Protein AF-A0A7S4BJI9-F1 (afdb_monomer_lite)

Structure (mmCIF, N/CA/C/O backbone):
data_AF-A0A7S4BJI9-F1
#
_entry.id   AF-A0A7S4BJI9-F1
#
loop_
_atom_site.group_PDB
_atom_site.id
_atom_site.type_symbol
_atom_site.label_atom_id
_atom_site.label_alt_id
_atom_site.label_comp_id
_atom_site.label_asym_id
_atom_site.label_entity_id
_atom_site.label_seq_id
_atom_site.pdbx_PDB_ins_code
_atom_site.Cartn_x
_atom_site.Cartn_y
_atom_site.Cartn_z
_atom_site.occupancy
_atom_site.B_iso_or_equiv
_atom_site.auth_seq_id
_atom_site.auth_comp_id
_atom_site.auth_asym_id
_atom_site.auth_atom_id
_atom_site.pdbx_PDB_model_num
ATOM 1 N N . MET A 1 1 ? 49.986 22.553 44.409 1.00 40.22 1 MET A N 1
ATOM 2 C CA . MET A 1 1 ? 49.355 23.719 43.747 1.00 40.22 1 MET A CA 1
ATOM 3 C C . MET A 1 1 ? 47.852 23.443 43.741 1.00 40.22 1 MET A C 1
ATOM 5 O O . MET A 1 1 ? 47.482 22.420 43.193 1.00 40.22 1 MET A O 1
ATOM 9 N N . ARG A 1 2 ? 47.029 24.057 44.616 1.00 38.44 2 ARG A N 1
ATOM 10 C CA . ARG A 1 2 ? 46.396 25.401 44.469 1.00 38.44 2 ARG A CA 1
ATOM 11 C C . ARG A 1 2 ? 45.680 25.497 43.106 1.00 38.44 2 ARG A C 1
ATOM 13 O O . ARG A 1 2 ? 46.364 25.302 42.116 1.00 38.44 2 ARG A O 1
ATOM 20 N N . THR A 1 3 ? 44.387 25.785 42.923 1.00 45.81 3 THR A N 1
ATOM 21 C CA . THR A 1 3 ? 43.315 26.469 43.698 1.00 45.81 3 THR A CA 1
ATOM 22 C C . THR A 1 3 ? 42.066 26.424 42.771 1.00 45.81 3 THR A C 1
ATOM 24 O O . THR A 1 3 ? 42.249 26.597 41.575 1.00 45.81 3 THR A O 1
ATOM 27 N N . PHE A 1 4 ? 40.881 25.961 43.194 1.00 45.75 4 PHE A N 1
ATOM 28 C CA . PHE A 1 4 ? 39.715 26.701 43.747 1.00 45.75 4 PHE A CA 1
ATOM 29 C C . PHE A 1 4 ? 38.708 27.327 42.749 1.00 45.75 4 PHE A C 1
ATOM 31 O O . PHE A 1 4 ? 39.109 27.815 41.702 1.00 45.75 4 PHE A O 1
ATOM 38 N N . LEU A 1 5 ? 37.445 27.392 43.228 1.00 47.75 5 LEU A N 1
ATOM 39 C CA . LEU A 1 5 ? 36.203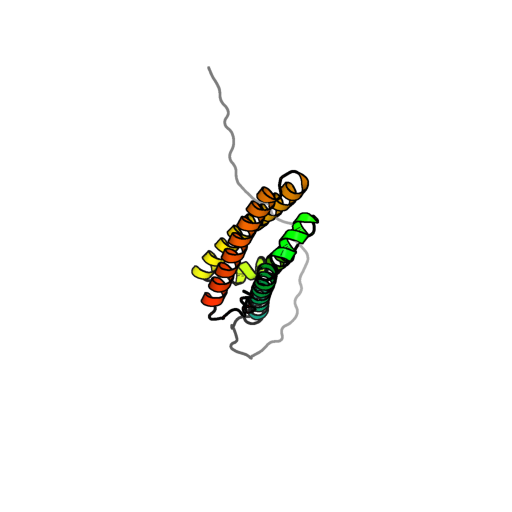 28.058 42.748 1.00 47.75 5 LEU A CA 1
ATOM 40 C C . LEU A 1 5 ? 35.312 27.197 41.830 1.00 47.75 5 LEU A C 1
ATOM 42 O O . LEU A 1 5 ? 35.615 27.040 40.659 1.00 47.75 5 LEU A O 1
ATOM 46 N N . LEU A 1 6 ? 34.230 26.528 42.262 1.00 45.97 6 LEU A N 1
ATOM 47 C CA . LEU A 1 6 ? 33.217 26.763 43.315 1.00 45.97 6 LEU A CA 1
ATOM 48 C C . LEU A 1 6 ? 32.373 28.040 43.128 1.00 45.97 6 LEU A C 1
ATOM 50 O O . LEU A 1 6 ? 32.875 29.144 43.307 1.00 45.97 6 LEU A O 1
ATOM 54 N N . GLY A 1 7 ? 31.070 27.840 42.890 1.00 40.00 7 GLY A N 1
ATOM 55 C CA . GLY A 1 7 ? 29.987 28.807 43.120 1.00 40.00 7 GLY A CA 1
ATOM 56 C C . GLY A 1 7 ? 29.021 28.925 41.930 1.00 40.00 7 GLY A C 1
ATOM 57 O O . GLY A 1 7 ? 29.470 29.048 40.805 1.00 40.00 7 GLY A O 1
ATOM 58 N N . PHE A 1 8 ? 27.696 28.915 42.073 1.00 44.22 8 PHE A N 1
ATOM 59 C CA . PHE A 1 8 ? 26.865 28.939 43.273 1.00 44.22 8 PHE A CA 1
ATOM 60 C C . PHE A 1 8 ? 25.427 28.524 42.892 1.00 44.22 8 PHE A C 1
ATOM 62 O O . PHE A 1 8 ? 24.928 28.869 41.823 1.00 44.22 8 PHE A O 1
ATOM 69 N N . LEU A 1 9 ? 24.799 27.769 43.791 1.00 38.16 9 LEU A N 1
ATOM 70 C CA . LEU A 1 9 ? 23.361 27.516 43.907 1.00 38.16 9 LEU A CA 1
ATOM 71 C C . LEU A 1 9 ? 22.545 28.818 44.058 1.00 38.16 9 LEU A C 1
ATOM 73 O O . LEU A 1 9 ? 23.099 29.801 44.535 1.00 38.16 9 LEU A O 1
ATOM 77 N N . ALA A 1 10 ? 21.227 28.722 43.812 1.00 43.44 10 ALA A N 1
ATOM 78 C CA . ALA A 1 10 ? 20.085 29.462 44.413 1.00 43.44 10 ALA A CA 1
ATOM 79 C C . ALA A 1 10 ? 19.125 29.902 43.287 1.00 43.44 10 ALA A C 1
ATOM 81 O O . ALA A 1 10 ? 19.520 30.652 42.406 1.00 43.44 10 ALA A O 1
ATOM 82 N N . LEU A 1 11 ? 17.915 29.357 43.110 1.00 39.78 11 LEU A N 1
ATOM 83 C CA . LEU A 1 11 ? 16.787 29.161 44.037 1.00 39.78 11 LEU A CA 1
ATOM 84 C C . LEU A 1 11 ? 16.348 30.459 44.732 1.00 39.78 11 LEU A C 1
ATOM 86 O O . LEU A 1 11 ? 17.158 31.089 45.399 1.00 39.78 11 LEU A O 1
ATOM 90 N N . LEU A 1 12 ? 15.029 30.698 44.684 1.00 38.53 12 LEU A N 1
ATOM 91 C CA . LEU A 1 12 ? 14.241 31.709 45.410 1.00 38.53 12 LEU A CA 1
ATOM 92 C C . LEU A 1 12 ? 14.251 33.091 44.751 1.00 38.53 12 LEU A C 1
ATOM 94 O O . LEU A 1 12 ? 15.243 33.503 44.176 1.00 38.53 12 LEU A O 1
ATOM 98 N N . ALA A 1 13 ? 13.233 33.926 44.859 1.00 34.66 13 ALA A N 1
ATOM 99 C CA . ALA A 1 13 ? 11.817 33.863 45.207 1.00 34.66 13 ALA A CA 1
ATOM 100 C C . ALA A 1 13 ? 11.387 35.343 45.167 1.00 34.66 13 ALA A C 1
ATOM 102 O O . ALA A 1 13 ? 12.215 36.203 45.446 1.00 34.66 13 ALA A O 1
ATOM 103 N N . SER A 1 14 ? 10.101 35.594 44.928 1.00 38.00 14 SER A N 1
ATOM 104 C CA . SER A 1 14 ? 9.388 36.799 45.383 1.00 38.00 14 SER A CA 1
ATOM 105 C C . SER A 1 14 ? 9.771 38.159 44.781 1.00 38.00 14 SER A C 1
ATOM 107 O O . SER A 1 14 ? 10.864 38.662 44.970 1.00 38.00 14 SER A O 1
ATOM 109 N N . ASP A 1 15 ? 8.800 38.780 44.109 1.00 41.44 15 ASP A N 1
ATOM 110 C CA . ASP A 1 15 ? 8.188 40.064 44.508 1.00 41.44 15 ASP A CA 1
ATOM 111 C C . ASP A 1 15 ? 7.126 40.412 43.451 1.00 41.44 15 ASP A C 1
ATOM 113 O O . ASP A 1 15 ? 7.416 40.515 42.266 1.00 41.44 15 ASP A O 1
ATOM 117 N N . THR A 1 16 ? 5.832 40.225 43.707 1.00 41.47 16 THR A N 1
ATOM 118 C CA . THR A 1 16 ? 4.898 41.033 44.510 1.00 41.47 16 THR A CA 1
ATOM 119 C C . THR A 1 16 ? 4.639 42.465 43.995 1.00 41.47 16 THR A C 1
ATOM 121 O O . THR A 1 16 ? 5.521 43.302 43.880 1.00 41.47 16 THR A O 1
ATOM 124 N N . VAL A 1 17 ? 3.338 42.708 43.779 1.00 39.75 17 VAL A N 1
ATOM 125 C CA . VAL A 1 17 ? 2.588 43.980 43.792 1.00 39.75 17 VAL A CA 1
ATOM 126 C C . VAL A 1 17 ? 2.664 44.915 42.572 1.00 39.75 17 VAL A C 1
ATOM 128 O O . VAL A 1 17 ? 3.471 45.832 42.496 1.00 39.75 17 VAL A O 1
ATOM 131 N N . ALA A 1 18 ? 1.620 44.836 41.741 1.00 39.88 18 ALA A N 1
ATOM 132 C CA . ALA A 1 18 ? 0.907 46.031 41.290 1.00 39.88 18 ALA A CA 1
ATOM 133 C C . ALA A 1 18 ? -0.597 45.810 41.515 1.00 39.88 18 ALA A C 1
ATOM 135 O O . ALA A 1 18 ? -1.238 44.990 40.860 1.00 39.88 18 ALA A O 1
ATOM 136 N N . ALA A 1 19 ? -1.124 46.496 42.525 1.00 38.00 19 ALA A N 1
ATOM 137 C CA . ALA A 1 19 ? -2.530 46.513 42.889 1.00 38.00 19 ALA A CA 1
ATOM 138 C C . ALA A 1 19 ? -3.288 47.635 42.155 1.00 38.00 19 ALA A C 1
ATOM 140 O O . ALA A 1 19 ? -2.689 48.598 41.682 1.00 38.00 19 ALA A O 1
ATOM 141 N N . LEU A 1 20 ? -4.620 47.525 42.235 1.00 34.59 20 LEU A N 1
ATOM 142 C CA . LEU A 1 20 ? -5.657 48.560 42.106 1.00 34.59 20 LEU A CA 1
ATOM 143 C C . LEU A 1 20 ? -6.239 48.853 40.707 1.00 34.59 20 LEU A C 1
ATOM 145 O O . LEU A 1 20 ? -5.738 49.703 39.981 1.00 34.59 20 LEU A O 1
ATOM 149 N N . HIS A 1 21 ? -7.444 48.323 40.445 1.00 36.03 21 HIS A N 1
ATOM 150 C CA . HIS A 1 21 ? -8.658 49.157 40.531 1.00 36.03 21 HIS A CA 1
ATOM 151 C C . HIS A 1 21 ? -9.965 48.337 40.614 1.00 36.03 21 HIS A C 1
ATOM 153 O O . HIS A 1 21 ? -10.329 47.606 39.702 1.00 36.03 21 HIS A O 1
ATOM 159 N N . ALA A 1 22 ? -10.629 48.505 41.763 1.00 34.72 22 ALA A N 1
ATOM 160 C CA . ALA A 1 22 ? -12.071 48.566 42.029 1.00 34.72 22 ALA A CA 1
ATOM 161 C C . ALA A 1 22 ? -13.060 47.591 41.345 1.00 34.72 22 ALA A C 1
ATOM 163 O O . ALA A 1 22 ? -13.406 47.723 40.175 1.00 34.72 22 ALA A O 1
ATOM 164 N N . ALA A 1 23 ? -13.684 46.745 42.174 1.00 41.34 23 ALA A N 1
ATOM 165 C CA . ALA A 1 23 ? -15.086 46.349 42.005 1.00 41.34 23 ALA A CA 1
ATOM 166 C C . ALA A 1 23 ? -16.019 47.520 42.394 1.00 41.34 23 ALA A C 1
ATOM 168 O O . ALA A 1 23 ? -15.622 48.378 43.189 1.00 41.34 23 ALA A O 1
ATOM 169 N N . PRO A 1 24 ? -17.281 47.525 41.926 1.00 47.59 24 PRO A N 1
ATOM 170 C CA . PRO A 1 24 ? -18.323 47.194 42.896 1.00 47.59 24 PRO A CA 1
ATOM 171 C C . PRO A 1 24 ? -19.479 46.320 42.374 1.00 47.59 24 PRO A C 1
ATOM 173 O O . PRO A 1 24 ? -19.872 46.322 41.213 1.00 47.59 24 PRO A O 1
ATOM 176 N N . CYS A 1 25 ? -20.022 45.595 43.346 1.00 38.38 25 CYS A N 1
ATOM 177 C CA . CYS A 1 25 ? -21.205 44.745 43.411 1.00 38.38 25 CYS A CA 1
ATOM 178 C C . CYS A 1 25 ? -22.481 45.184 42.662 1.00 38.38 25 CYS A C 1
ATOM 180 O O . CYS A 1 25 ? -22.940 46.313 42.817 1.00 38.38 25 CYS A O 1
ATOM 182 N N . SER A 1 26 ? -23.167 44.204 42.052 1.00 42.12 26 SER A N 1
ATOM 183 C CA . SER A 1 26 ? -24.638 43.978 42.035 1.00 42.12 26 SER A CA 1
ATOM 184 C C . SER A 1 26 ? -24.955 42.845 41.039 1.00 42.12 26 SER A C 1
ATOM 186 O O . SER A 1 26 ? -24.295 42.767 40.018 1.00 42.12 26 SER A O 1
ATOM 188 N N . ARG A 1 27 ? -25.928 41.933 41.164 1.00 40.88 27 ARG A N 1
ATOM 189 C CA . ARG A 1 27 ? -26.921 41.527 42.174 1.00 40.88 27 ARG A CA 1
ATOM 190 C C . ARG A 1 27 ? -27.500 40.179 41.668 1.00 40.88 27 ARG A C 1
ATOM 192 O O . ARG A 1 27 ? -27.614 39.977 40.466 1.00 40.88 27 ARG A O 1
ATOM 199 N N . ARG A 1 28 ? -27.831 39.265 42.586 1.00 48.53 28 ARG A N 1
ATOM 200 C CA . ARG A 1 28 ? -28.367 37.896 42.374 1.00 48.53 28 ARG A CA 1
ATOM 201 C C . ARG A 1 28 ? -29.743 37.835 41.684 1.00 48.53 28 ARG A C 1
ATOM 203 O O . ARG A 1 28 ? -30.597 38.610 42.096 1.00 48.53 28 ARG A O 1
ATOM 210 N N . VAL A 1 29 ? -29.973 36.797 40.860 1.00 44.50 29 VAL A N 1
ATOM 211 C CA . VAL A 1 29 ? -31.169 35.898 40.767 1.00 44.50 29 VAL A CA 1
ATOM 212 C C . VAL A 1 29 ? -30.662 34.614 40.055 1.00 44.50 29 VAL A C 1
ATOM 214 O O . VAL A 1 29 ? -30.145 34.733 38.955 1.00 44.50 29 VAL A O 1
ATOM 217 N N . ALA A 1 30 ? -30.450 33.436 40.657 1.00 42.03 30 ALA A N 1
ATOM 218 C CA . ALA A 1 30 ? -31.299 32.477 41.383 1.00 42.03 30 ALA A CA 1
ATOM 219 C C . ALA A 1 30 ? -32.060 31.474 40.478 1.00 42.03 30 ALA A C 1
ATOM 221 O O . ALA A 1 30 ? -32.953 31.893 39.758 1.00 42.03 30 ALA A O 1
ATOM 222 N N . LEU A 1 31 ? -31.732 30.175 40.672 1.00 40.69 31 LEU A N 1
ATOM 223 C CA . LEU A 1 31 ? -32.571 28.954 40.550 1.00 40.69 31 LEU A CA 1
ATOM 224 C C . LEU A 1 31 ? -33.140 28.624 39.144 1.00 40.69 31 LEU A C 1
ATOM 226 O O . LEU A 1 31 ? -33.571 29.500 38.423 1.00 40.69 31 LEU A O 1
ATOM 230 N N . SER A 1 32 ? -33.233 27.385 38.659 1.00 38.03 32 SER A N 1
ATOM 231 C CA . SER A 1 32 ? -33.031 26.048 39.217 1.00 38.03 32 SER A CA 1
ATOM 232 C C . SER A 1 32 ? -33.235 25.007 38.098 1.00 38.03 32 SER A C 1
ATOM 234 O O . SER A 1 32 ? -33.959 25.262 37.142 1.00 38.03 32 SER A O 1
ATOM 236 N N . THR A 1 33 ? -32.724 23.793 38.339 1.00 40.50 33 THR A N 1
ATOM 237 C CA . THR A 1 33 ? -33.329 22.481 37.990 1.00 40.50 33 THR A CA 1
ATOM 238 C C . THR A 1 33 ? -33.511 22.040 36.529 1.00 40.50 33 THR A C 1
ATOM 240 O O . THR A 1 33 ? -34.264 22.628 35.765 1.00 40.50 33 THR A O 1
ATOM 243 N N . GLY A 1 34 ? -32.965 20.846 36.255 1.00 38.78 34 GLY A N 1
ATOM 244 C CA . GLY A 1 34 ? -33.251 19.983 35.100 1.00 38.78 34 GLY A CA 1
ATOM 245 C C . GLY A 1 34 ? -32.068 19.984 34.130 1.00 38.78 34 GLY A C 1
ATOM 246 O O . GLY A 1 34 ? -31.726 21.025 33.604 1.00 38.78 34 GLY A O 1
ATOM 247 N N . PHE A 1 35 ? -31.339 18.907 33.864 1.00 45.22 35 PHE A N 1
ATOM 248 C CA . PHE A 1 35 ? -31.766 17.528 33.709 1.00 45.22 35 PHE A CA 1
ATOM 249 C C . PHE A 1 35 ? -30.554 16.611 33.936 1.00 45.22 35 PHE A C 1
ATOM 251 O O . PHE A 1 35 ? -29.429 16.892 33.526 1.00 45.22 35 PHE A O 1
ATOM 258 N N . THR A 1 36 ? -30.809 15.526 34.645 1.00 42.81 36 THR A N 1
ATOM 259 C CA . THR A 1 36 ? -29.938 14.372 34.839 1.00 42.81 36 THR A CA 1
ATOM 260 C C . THR A 1 36 ? -29.460 13.759 33.524 1.00 42.81 36 THR A C 1
ATOM 262 O O . THR A 1 36 ? -30.228 13.638 32.581 1.00 42.81 36 THR A O 1
ATOM 265 N N . ALA A 1 37 ? -28.234 13.236 33.562 1.00 47.19 37 ALA A N 1
ATOM 266 C CA . ALA A 1 37 ? -27.792 12.073 32.796 1.00 47.19 37 ALA A CA 1
ATOM 267 C C . ALA A 1 37 ? -27.808 12.181 31.259 1.00 47.19 37 ALA A C 1
ATOM 269 O O . ALA A 1 37 ? -28.732 11.730 30.594 1.00 47.19 37 ALA A O 1
ATOM 270 N N . ALA A 1 38 ? -26.674 12.610 30.706 1.00 44.47 38 ALA A N 1
ATOM 271 C CA . ALA A 1 38 ? -26.081 11.938 29.550 1.00 44.47 38 ALA A CA 1
ATOM 272 C C . ALA A 1 38 ? -24.571 12.221 29.503 1.00 44.47 38 ALA A C 1
ATOM 274 O O . ALA A 1 38 ? -24.059 12.862 28.592 1.00 44.47 38 ALA A O 1
ATOM 275 N N . MET A 1 39 ? -23.833 11.727 30.503 1.00 53.16 39 MET A N 1
ATOM 276 C CA . MET A 1 39 ? -22.453 11.315 30.245 1.00 53.16 39 MET A CA 1
ATOM 277 C C . MET A 1 39 ? -22.517 10.027 29.420 1.00 53.16 39 MET A C 1
ATOM 279 O O . MET A 1 39 ? -22.508 8.936 29.976 1.00 53.16 39 MET A O 1
ATOM 283 N N . LEU A 1 40 ? -22.639 10.163 28.101 1.00 48.81 40 LEU A N 1
ATOM 284 C CA . LEU A 1 40 ? -22.359 9.119 27.116 1.00 48.81 40 LEU A CA 1
ATOM 285 C C . LEU A 1 40 ? -21.761 9.784 25.864 1.00 48.81 40 LEU A C 1
ATOM 287 O O . LEU A 1 40 ? -22.000 10.965 25.610 1.00 48.81 40 LEU A O 1
ATOM 291 N N . PRO A 1 41 ? -20.886 9.076 25.141 1.00 42.22 41 PRO A N 1
ATOM 292 C CA . PRO A 1 41 ? -19.680 9.661 24.587 1.00 42.22 41 PRO A CA 1
ATOM 293 C C . PRO A 1 41 ? -19.926 10.197 23.178 1.00 42.22 41 PRO A C 1
ATOM 295 O O . PRO A 1 41 ? -20.569 9.538 22.363 1.00 42.22 41 PRO A O 1
ATOM 298 N N . ALA A 1 42 ? -19.292 11.317 22.835 1.00 44.25 42 ALA A N 1
ATOM 299 C CA . ALA A 1 42 ? -19.139 11.797 21.460 1.00 44.25 42 ALA A CA 1
ATOM 300 C C . ALA A 1 42 ? -18.189 10.902 20.619 1.00 44.25 42 ALA A C 1
ATOM 302 O O . ALA A 1 42 ? -17.341 11.397 19.889 1.00 44.25 42 ALA A O 1
ATOM 303 N N . PHE A 1 43 ? -18.298 9.574 20.743 1.00 45.22 43 PHE A N 1
ATOM 304 C CA . PHE A 1 43 ? -17.460 8.584 20.051 1.00 45.22 43 PHE A CA 1
ATOM 305 C C . PHE A 1 43 ? -18.192 7.850 18.919 1.00 45.22 43 PHE A C 1
ATOM 307 O O . PHE A 1 43 ? -17.596 7.005 18.258 1.00 45.22 43 PHE A O 1
ATOM 314 N N . ALA A 1 44 ? -19.472 8.142 18.682 1.00 41.09 44 ALA A N 1
ATOM 315 C CA . ALA A 1 44 ? -20.236 7.456 17.641 1.00 41.09 44 ALA A CA 1
ATOM 316 C C . ALA A 1 44 ? -20.051 8.067 16.240 1.00 41.09 44 ALA A C 1
ATOM 318 O O . ALA A 1 44 ? -20.203 7.352 15.258 1.00 41.09 44 ALA A O 1
ATOM 319 N N . SER A 1 45 ? -19.698 9.357 16.135 1.00 42.88 45 SER A N 1
ATOM 320 C CA . SER A 1 45 ? -19.657 10.044 14.833 1.00 42.88 45 SER A CA 1
ATOM 321 C C . SER A 1 45 ? -18.319 9.936 14.096 1.00 42.88 45 SER A C 1
ATOM 323 O O . SER A 1 45 ? -18.314 10.097 12.887 1.00 42.88 45 SER A O 1
ATOM 325 N N . ALA A 1 46 ? -17.211 9.646 14.788 1.00 52.09 46 ALA A N 1
ATOM 326 C CA . ALA A 1 46 ? -15.899 9.472 14.150 1.00 52.09 46 ALA A CA 1
ATOM 327 C C . ALA A 1 46 ? -15.725 8.058 13.548 1.00 52.09 46 ALA A C 1
ATOM 329 O O . ALA A 1 46 ? -15.162 7.892 12.472 1.00 52.09 46 ALA A O 1
ATOM 330 N N . ARG A 1 47 ? -16.343 7.047 14.184 1.00 53.44 47 ARG A N 1
ATOM 331 C CA . ARG A 1 47 ? -16.247 5.624 13.797 1.00 53.44 47 ARG A CA 1
ATOM 332 C C . ARG A 1 47 ? -16.729 5.291 12.393 1.00 53.44 47 ARG A C 1
ATOM 334 O O . ARG A 1 47 ? -16.262 4.308 11.822 1.00 53.44 47 ARG A O 1
ATOM 341 N N . VAL A 1 48 ? -17.683 6.059 11.876 1.00 56.25 48 VAL A N 1
ATOM 342 C CA . VAL A 1 48 ? -18.233 5.835 10.534 1.00 56.25 48 VAL A CA 1
ATOM 343 C C . VAL A 1 48 ? -17.206 6.254 9.479 1.00 56.25 48 VAL A C 1
ATOM 345 O O . VAL A 1 48 ? -16.909 5.460 8.592 1.00 56.25 48 VAL A O 1
ATOM 348 N N . ASP A 1 49 ? -16.553 7.405 9.661 1.00 77.69 49 ASP A N 1
ATOM 349 C CA . ASP A 1 49 ? -15.538 7.903 8.723 1.00 77.69 49 ASP A CA 1
ATOM 350 C C . ASP A 1 49 ? -14.298 6.987 8.660 1.00 77.69 49 ASP A C 1
ATOM 352 O O . ASP A 1 49 ? -13.747 6.742 7.589 1.00 77.69 49 ASP A O 1
ATOM 356 N N . GLU A 1 50 ? -13.872 6.408 9.787 1.00 81.69 50 GLU A N 1
ATOM 357 C CA . GLU A 1 50 ? -12.655 5.579 9.844 1.00 81.69 50 GLU A CA 1
ATOM 358 C C . GLU A 1 50 ? -12.825 4.203 9.182 1.00 81.69 50 GLU A C 1
ATOM 360 O O . GLU A 1 50 ? -11.890 3.676 8.572 1.00 81.69 50 GLU A O 1
ATOM 365 N N . MET A 1 51 ? -14.013 3.607 9.311 1.00 82.69 51 MET A N 1
ATOM 366 C CA . MET A 1 51 ? -14.361 2.352 8.637 1.00 82.69 51 MET A CA 1
ATOM 367 C C . MET A 1 51 ? -14.540 2.558 7.138 1.00 82.69 51 MET A C 1
ATOM 369 O O . MET A 1 51 ? -14.052 1.738 6.358 1.00 82.69 51 MET A O 1
ATOM 373 N N . ASP A 1 52 ? -15.156 3.668 6.737 1.00 85.25 52 ASP A N 1
ATOM 374 C CA . ASP A 1 52 ? -15.297 4.029 5.330 1.00 85.25 52 ASP A CA 1
ATOM 375 C C . ASP A 1 52 ? -13.926 4.292 4.683 1.00 85.25 52 ASP A C 1
ATOM 377 O O . ASP A 1 52 ? -13.663 3.807 3.579 1.00 85.25 52 ASP A O 1
ATOM 381 N N . GLU A 1 53 ? -13.005 4.970 5.380 1.00 86.31 53 GLU A N 1
ATOM 382 C CA . GLU A 1 53 ? -11.613 5.136 4.934 1.00 86.31 53 GLU A CA 1
ATOM 383 C C . GLU A 1 53 ? -10.885 3.794 4.802 1.00 86.31 53 GLU A C 1
ATOM 385 O O . GLU A 1 53 ? -10.227 3.542 3.789 1.00 86.31 53 GLU A O 1
ATOM 390 N N . LEU A 1 54 ? -11.017 2.906 5.793 1.00 86.81 54 LEU A N 1
ATOM 391 C CA . LEU A 1 54 ? -10.375 1.592 5.774 1.00 86.81 54 LEU A CA 1
ATOM 392 C C . LEU A 1 54 ? -10.911 0.719 4.629 1.00 86.81 54 LEU A C 1
ATOM 394 O O . LEU A 1 54 ? -10.132 0.077 3.920 1.00 86.81 54 LEU A O 1
ATOM 398 N N . GLN A 1 55 ? -12.221 0.741 4.389 1.00 87.50 55 GLN A N 1
ATOM 399 C CA . GLN A 1 55 ? -12.845 0.011 3.290 1.00 87.50 55 GLN A CA 1
ATOM 400 C C . GLN A 1 55 ? -12.477 0.605 1.926 1.00 87.50 55 GLN A C 1
ATOM 402 O O . GLN A 1 55 ? -12.197 -0.136 0.980 1.00 87.50 55 GLN A O 1
ATOM 407 N N . ALA A 1 56 ? -12.406 1.931 1.815 1.00 86.50 56 ALA A N 1
ATOM 408 C CA . ALA A 1 56 ? -11.961 2.596 0.599 1.00 86.50 56 ALA A CA 1
ATOM 409 C C . ALA A 1 56 ? -10.483 2.301 0.293 1.00 86.50 56 ALA A C 1
ATOM 411 O O . ALA A 1 56 ? -10.134 2.086 -0.872 1.00 86.50 56 ALA A O 1
ATOM 412 N N . ALA A 1 57 ? -9.625 2.244 1.314 1.00 87.06 57 ALA A N 1
ATOM 413 C CA . ALA A 1 57 ? -8.225 1.858 1.174 1.00 87.06 57 ALA A CA 1
ATOM 414 C C . ALA A 1 57 ? -8.083 0.406 0.704 1.00 87.06 57 ALA A C 1
ATOM 416 O O . ALA A 1 57 ? -7.380 0.151 -0.276 1.00 87.06 57 ALA A O 1
ATOM 417 N N . ALA A 1 58 ? -8.811 -0.526 1.328 1.00 87.75 58 ALA A N 1
ATOM 418 C CA . ALA A 1 58 ? -8.821 -1.933 0.933 1.00 87.75 58 ALA A CA 1
ATOM 419 C C . ALA A 1 58 ? -9.306 -2.121 -0.513 1.00 87.75 58 ALA A C 1
ATOM 421 O O . ALA A 1 58 ? -8.658 -2.804 -1.305 1.00 87.75 58 ALA A O 1
ATOM 422 N N . LYS A 1 59 ? -10.392 -1.443 -0.902 1.00 88.75 59 LYS A N 1
ATOM 423 C CA . LYS A 1 59 ? -10.925 -1.507 -2.267 1.00 88.75 59 LYS A CA 1
ATOM 424 C C . LYS A 1 59 ? -9.933 -0.980 -3.305 1.00 88.75 59 LYS A C 1
ATOM 426 O O . LYS A 1 59 ? -9.702 -1.635 -4.317 1.00 88.75 59 LYS A O 1
ATOM 431 N N . ARG A 1 60 ? -9.327 0.187 -3.065 1.00 88.31 60 ARG A N 1
ATOM 432 C CA . ARG A 1 60 ? -8.332 0.766 -3.987 1.00 88.31 60 ARG A CA 1
ATOM 433 C C . ARG A 1 60 ? -7.092 -0.115 -4.112 1.00 88.31 60 ARG A C 1
ATOM 435 O O . ARG A 1 60 ? -6.524 -0.217 -5.198 1.00 88.31 60 ARG A O 1
ATOM 442 N N . LEU A 1 61 ? -6.685 -0.752 -3.017 1.00 89.38 61 LEU A N 1
ATOM 443 C CA . LEU A 1 61 ? -5.575 -1.696 -3.008 1.00 89.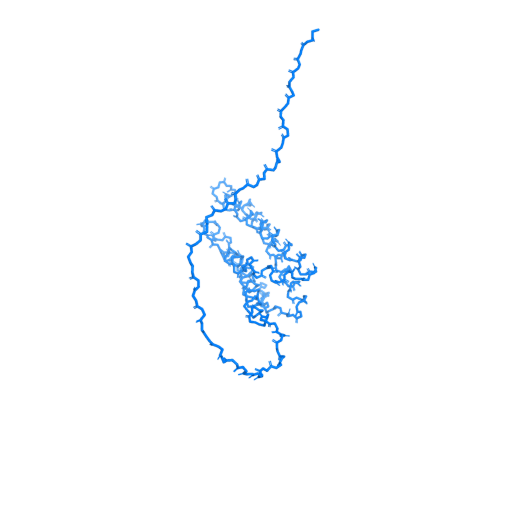38 61 LEU A CA 1
ATOM 444 C C . LEU A 1 61 ? -5.901 -2.945 -3.838 1.00 89.38 61 LEU A C 1
ATOM 446 O O . LEU A 1 61 ? -5.086 -3.344 -4.669 1.00 89.38 61 LEU A O 1
ATOM 450 N N . ASP A 1 62 ? -7.105 -3.501 -3.691 1.00 89.31 62 ASP A N 1
ATOM 451 C CA . ASP A 1 62 ? -7.587 -4.632 -4.494 1.00 89.31 62 ASP A CA 1
ATOM 452 C C . ASP A 1 62 ? -7.655 -4.285 -5.987 1.00 89.31 62 ASP A C 1
ATOM 454 O O . ASP A 1 62 ? -7.199 -5.057 -6.831 1.00 89.31 62 ASP A O 1
ATOM 458 N N . GLU A 1 63 ? -8.150 -3.095 -6.334 1.00 88.75 63 GLU A N 1
ATOM 459 C CA . GLU A 1 63 ? -8.179 -2.611 -7.719 1.00 88.75 63 GLU A CA 1
ATOM 460 C C . GLU A 1 63 ? -6.774 -2.451 -8.319 1.00 88.75 63 GLU A C 1
ATOM 462 O O . GLU A 1 63 ? -6.578 -2.717 -9.511 1.00 88.75 63 GLU A O 1
ATOM 467 N N . ALA A 1 64 ? -5.796 -2.010 -7.521 1.00 87.62 64 ALA A N 1
ATOM 468 C CA . ALA A 1 64 ? -4.403 -1.882 -7.942 1.00 87.62 64 ALA A CA 1
ATOM 469 C C . ALA A 1 64 ? -3.738 -3.259 -8.120 1.00 87.62 64 ALA A C 1
ATOM 471 O O . ALA A 1 64 ? -3.064 -3.499 -9.123 1.00 87.62 64 ALA A O 1
ATOM 472 N N . LEU A 1 65 ? -3.981 -4.189 -7.191 1.00 89.56 65 LEU A N 1
ATOM 473 C CA . LEU A 1 65 ? -3.493 -5.568 -7.264 1.00 89.56 65 LEU A CA 1
ATOM 474 C C . LEU A 1 65 ? -4.097 -6.334 -8.449 1.00 89.56 65 LEU A C 1
ATOM 476 O O . LEU A 1 65 ? -3.376 -7.076 -9.120 1.00 89.56 65 LEU A O 1
ATOM 480 N N . GLY A 1 66 ? -5.384 -6.125 -8.736 1.00 88.00 66 GLY A N 1
ATOM 481 C CA . GLY A 1 66 ? -6.079 -6.716 -9.882 1.00 88.00 66 GLY A CA 1
ATOM 482 C C . GLY A 1 66 ? -5.624 -6.159 -11.232 1.00 88.00 66 GLY A C 1
ATOM 483 O O . GLY A 1 66 ? -5.682 -6.863 -12.233 1.00 88.00 66 GLY A O 1
ATOM 484 N N . ASN A 1 67 ? -5.100 -4.929 -11.270 1.00 89.44 67 ASN A N 1
ATOM 485 C CA . ASN A 1 67 ? -4.605 -4.278 -12.489 1.00 89.44 67 ASN A CA 1
ATOM 486 C C . ASN A 1 67 ? -3.081 -4.106 -12.482 1.00 89.44 67 ASN A C 1
ATOM 488 O O . ASN A 1 67 ? -2.554 -3.068 -12.893 1.00 89.44 67 ASN A O 1
ATOM 492 N N . TRP A 1 68 ? -2.360 -5.136 -12.038 1.00 90.06 68 TRP A N 1
ATOM 493 C CA . TRP A 1 68 ? -0.922 -5.058 -11.777 1.00 90.06 68 TRP A CA 1
ATOM 494 C C . TRP A 1 68 ? -0.079 -4.594 -12.974 1.00 90.06 68 TRP A C 1
ATOM 496 O O . TRP A 1 68 ? 0.866 -3.819 -12.830 1.00 90.06 68 TRP A O 1
ATOM 506 N N . GLU A 1 69 ? -0.434 -5.025 -14.181 1.00 88.56 69 GLU A N 1
ATOM 507 C CA . GLU A 1 69 ? 0.285 -4.628 -15.393 1.00 88.56 69 GLU A CA 1
ATOM 508 C C . GLU A 1 69 ? 0.167 -3.120 -15.676 1.00 88.56 69 GLU A C 1
ATOM 510 O O . GLU A 1 69 ? 1.108 -2.490 -16.168 1.00 88.56 69 GLU A O 1
ATOM 515 N N . THR A 1 70 ? -0.960 -2.514 -15.292 1.00 89.69 70 THR A N 1
ATOM 516 C CA . THR A 1 70 ? -1.141 -1.061 -15.360 1.00 89.69 70 THR A CA 1
ATOM 517 C C . THR A 1 70 ? -0.208 -0.360 -14.380 1.00 89.69 70 THR A C 1
ATOM 519 O O . THR A 1 70 ? 0.441 0.609 -14.766 1.00 89.69 70 THR A O 1
ATOM 522 N N . GLU A 1 71 ? -0.053 -0.873 -13.157 1.00 90.00 71 GLU A N 1
ATOM 523 C CA . GLU A 1 71 ? 0.878 -0.309 -12.170 1.00 90.00 71 GLU A CA 1
ATOM 524 C C . GLU A 1 71 ? 2.331 -0.355 -12.667 1.00 90.00 71 GLU A C 1
ATOM 526 O O . GLU A 1 71 ? 3.043 0.649 -12.602 1.00 90.00 71 GLU A O 1
ATOM 531 N N . ILE A 1 72 ? 2.758 -1.471 -13.272 1.00 87.50 72 ILE A N 1
ATOM 532 C CA . ILE A 1 72 ? 4.087 -1.583 -13.903 1.00 87.50 72 ILE A CA 1
ATOM 533 C C . ILE A 1 72 ? 4.258 -0.531 -15.004 1.00 87.50 72 ILE A C 1
ATOM 535 O O . ILE A 1 72 ? 5.306 0.115 -15.095 1.00 87.50 72 ILE A O 1
ATOM 539 N N . ARG A 1 73 ? 3.238 -0.336 -15.849 1.00 89.50 73 ARG A N 1
ATOM 540 C CA . ARG A 1 73 ? 3.274 0.671 -16.916 1.00 89.50 73 ARG A CA 1
ATOM 541 C C . ARG A 1 73 ? 3.400 2.083 -16.348 1.00 89.50 73 ARG A C 1
ATOM 543 O O . ARG A 1 73 ? 4.189 2.863 -16.872 1.00 89.50 73 ARG A O 1
ATOM 550 N N . MET A 1 74 ? 2.678 2.406 -15.277 1.00 90.12 74 MET A N 1
ATOM 551 C CA . MET A 1 74 ? 2.756 3.720 -14.628 1.00 90.12 74 MET A CA 1
ATOM 552 C C . MET A 1 74 ? 4.156 3.992 -14.072 1.00 90.12 74 MET A C 1
ATOM 554 O O . MET A 1 74 ? 4.696 5.072 -14.310 1.00 90.12 74 MET A O 1
ATOM 558 N N . VAL A 1 75 ? 4.791 2.996 -13.446 1.00 88.69 75 VAL A N 1
ATOM 559 C CA . VAL A 1 75 ? 6.177 3.108 -12.963 1.00 88.69 75 VAL A CA 1
ATOM 560 C C . VAL A 1 75 ? 7.156 3.351 -14.110 1.00 88.69 75 VAL A C 1
ATOM 562 O O . VAL A 1 75 ? 7.970 4.266 -14.019 1.00 88.69 75 VAL A O 1
ATOM 565 N N . LYS A 1 76 ? 7.033 2.616 -15.223 1.00 85.94 76 LYS A N 1
ATOM 566 C CA . LYS A 1 76 ? 7.858 2.837 -16.428 1.00 85.94 76 LYS A CA 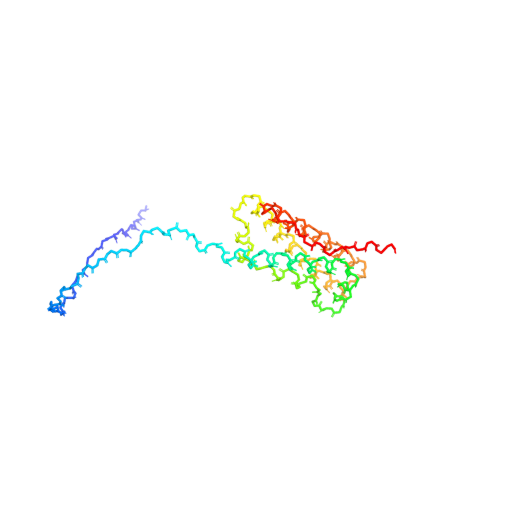1
ATOM 567 C C . LYS A 1 76 ? 7.673 4.230 -17.037 1.00 85.94 76 LYS A C 1
ATOM 569 O O . LYS A 1 76 ? 8.591 4.761 -17.648 1.00 85.94 76 LYS A O 1
ATOM 574 N N . LEU A 1 77 ? 6.492 4.823 -16.872 1.00 87.69 77 LEU A N 1
ATOM 575 C CA . LEU A 1 77 ? 6.190 6.191 -17.301 1.00 87.69 77 LEU A CA 1
ATOM 576 C C . LEU A 1 77 ? 6.567 7.248 -16.247 1.00 87.69 77 LEU A C 1
ATOM 578 O O . LEU A 1 77 ? 6.279 8.427 -16.449 1.00 87.69 77 LEU A O 1
ATOM 582 N N . SER A 1 78 ? 7.171 6.848 -15.120 1.00 84.19 78 SER A N 1
ATOM 583 C CA . SER A 1 78 ? 7.446 7.700 -13.956 1.00 84.19 78 SER A CA 1
ATOM 584 C C . SER A 1 78 ? 6.214 8.466 -13.454 1.00 84.19 78 SER A C 1
ATOM 586 O O . SER A 1 78 ? 6.316 9.618 -13.029 1.00 84.19 78 SER A O 1
ATOM 588 N N . ARG A 1 79 ? 5.037 7.835 -13.507 1.00 84.75 79 ARG A N 1
ATOM 589 C CA . ARG A 1 79 ? 3.770 8.392 -13.021 1.00 84.75 79 ARG A CA 1
ATOM 590 C C . ARG A 1 79 ? 3.315 7.680 -11.746 1.00 84.75 79 ARG A C 1
ATOM 592 O O . ARG A 1 79 ? 3.558 6.481 -11.610 1.00 84.75 79 ARG A O 1
ATOM 599 N N . PRO A 1 80 ? 2.632 8.382 -10.825 1.00 79.12 80 PRO A N 1
ATOM 600 C CA . PRO A 1 80 ? 2.023 7.732 -9.673 1.00 79.12 80 PRO A CA 1
ATOM 601 C C . PRO A 1 80 ? 0.929 6.763 -10.140 1.00 79.12 80 PRO A C 1
ATOM 603 O O . PRO A 1 80 ? 0.028 7.147 -10.887 1.00 79.12 80 PRO A O 1
ATOM 606 N N . GLY A 1 81 ? 1.042 5.501 -9.726 1.00 82.12 81 GLY A N 1
ATOM 607 C CA . GLY A 1 81 ? 0.030 4.468 -9.948 1.00 82.12 81 GLY A CA 1
ATOM 608 C C . GLY A 1 81 ? -1.078 4.496 -8.892 1.00 82.12 81 GLY A C 1
ATOM 609 O O . GLY A 1 81 ? -1.055 5.310 -7.963 1.00 82.12 81 GLY A O 1
ATOM 610 N N . ARG A 1 82 ? -2.051 3.590 -9.010 1.00 84.69 82 ARG A N 1
ATOM 611 C CA . ARG A 1 82 ? -3.167 3.465 -8.060 1.00 84.69 82 ARG A CA 1
ATOM 612 C C . ARG A 1 82 ? -2.702 2.995 -6.687 1.00 84.69 82 ARG A C 1
ATOM 614 O O . ARG A 1 82 ? -3.348 3.337 -5.701 1.00 84.69 82 ARG A O 1
ATOM 621 N N . LEU A 1 83 ? -1.568 2.290 -6.606 1.00 83.31 83 LEU A N 1
ATOM 622 C CA . LEU A 1 83 ? -0.968 1.909 -5.326 1.00 83.31 83 LEU A CA 1
ATOM 623 C C . LEU A 1 83 ? -0.697 3.123 -4.431 1.00 83.31 83 LEU A C 1
ATOM 625 O O . LEU A 1 83 ? -1.069 3.099 -3.264 1.00 83.31 83 LEU A O 1
ATOM 629 N N . ASN A 1 84 ? -0.121 4.204 -4.969 1.00 80.81 84 ASN A N 1
ATOM 630 C CA . ASN A 1 84 ? 0.149 5.411 -4.177 1.00 80.81 84 ASN A CA 1
ATOM 631 C C . ASN A 1 84 ? -1.148 6.010 -3.613 1.00 80.81 84 ASN A C 1
ATOM 633 O O . ASN A 1 84 ? -1.227 6.305 -2.423 1.00 80.81 84 ASN A O 1
ATOM 637 N N . ALA A 1 85 ? -2.194 6.094 -4.438 1.00 77.69 85 ALA A N 1
ATOM 638 C CA . ALA A 1 85 ? -3.492 6.617 -4.018 1.00 77.69 85 ALA A CA 1
ATOM 639 C C . ALA A 1 85 ? -4.192 5.729 -2.969 1.00 77.69 85 ALA A C 1
ATOM 641 O O . ALA A 1 85 ? -4.866 6.242 -2.077 1.00 77.69 85 ALA A O 1
ATOM 642 N N . ALA A 1 86 ? -4.036 4.402 -3.045 1.00 78.38 86 ALA A N 1
ATOM 643 C CA . ALA A 1 86 ? -4.603 3.478 -2.060 1.00 78.38 86 ALA A CA 1
ATOM 644 C C . ALA A 1 86 ? -4.009 3.710 -0.659 1.00 78.38 86 ALA A C 1
ATOM 646 O O . ALA A 1 86 ? -4.733 3.780 0.332 1.00 78.38 86 ALA A O 1
ATOM 647 N N . ILE A 1 87 ? -2.698 3.918 -0.587 1.00 76.75 87 ILE A N 1
ATOM 648 C CA . ILE A 1 87 ? -1.947 4.116 0.661 1.00 76.75 87 ILE A CA 1
ATOM 649 C C . ILE A 1 87 ? -2.227 5.471 1.323 1.00 76.75 87 ILE A C 1
ATOM 651 O O . ILE A 1 87 ? -2.121 5.607 2.548 1.00 76.75 87 ILE A O 1
ATOM 655 N N . GLU A 1 88 ? -2.492 6.490 0.508 1.00 78.88 88 GLU A N 1
ATOM 656 C CA . GLU A 1 88 ? -2.815 7.847 0.959 1.00 78.88 88 GLU A CA 1
ATOM 657 C C . GLU A 1 88 ? -4.256 7.959 1.460 1.00 78.88 88 GLU A C 1
ATOM 659 O O . GLU A 1 88 ? -4.573 8.881 2.204 1.00 78.88 88 GLU A O 1
ATOM 664 N N . SER A 1 89 ? -5.120 7.010 1.088 1.00 78.56 89 SER A N 1
ATOM 665 C CA . SER A 1 89 ? -6.539 7.071 1.433 1.00 78.56 89 SER A CA 1
ATOM 666 C C . SER A 1 89 ? -6.883 6.696 2.872 1.00 78.56 89 SER A C 1
ATOM 668 O O . SER A 1 89 ? -7.988 7.002 3.307 1.00 78.56 89 SER A O 1
ATOM 670 N N . LEU A 1 90 ? -5.954 6.079 3.609 1.00 83.75 90 LEU A N 1
ATOM 671 C CA . LEU A 1 90 ? -6.106 5.834 5.041 1.00 83.75 90 LEU A CA 1
ATOM 672 C C . LEU A 1 90 ? -5.280 6.856 5.821 1.00 83.75 90 LEU A C 1
ATOM 674 O O . LEU A 1 90 ? -4.042 6.824 5.781 1.00 83.75 90 LEU A O 1
ATOM 678 N N . SER A 1 91 ? -5.958 7.758 6.530 1.00 85.44 91 SER A N 1
ATOM 679 C CA . SER A 1 91 ? -5.284 8.814 7.280 1.00 85.44 91 SER A CA 1
ATOM 680 C C . SER A 1 91 ? -4.579 8.270 8.531 1.00 85.44 91 SER A C 1
ATOM 682 O O . SER A 1 91 ? -4.987 7.273 9.133 1.00 85.44 91 SER A O 1
ATOM 684 N N . ASP A 1 92 ? -3.509 8.943 8.970 1.00 85.62 92 ASP A N 1
ATOM 685 C CA . ASP A 1 92 ? -2.827 8.586 10.224 1.00 85.62 92 ASP A CA 1
ATOM 686 C C . ASP A 1 92 ? -3.733 8.762 11.454 1.00 85.62 92 ASP A C 1
ATOM 688 O O . ASP A 1 92 ? -3.559 8.061 12.456 1.00 85.62 92 ASP A O 1
ATOM 692 N N . ALA A 1 93 ? -4.703 9.681 11.376 1.00 84.81 93 ALA A N 1
ATOM 693 C CA . ALA A 1 93 ? -5.722 9.873 12.401 1.00 84.81 93 ALA A CA 1
ATOM 694 C C . ALA A 1 93 ? -6.633 8.642 12.495 1.00 84.81 93 ALA A C 1
ATOM 696 O O . ALA A 1 93 ? -6.774 8.086 13.587 1.00 84.81 93 ALA A O 1
ATOM 697 N N . SER A 1 94 ? -7.136 8.156 11.357 1.00 85.69 94 SER A N 1
ATOM 698 C CA . SER A 1 94 ? -7.948 6.941 11.291 1.00 85.69 94 SER A CA 1
ATOM 699 C C . SER A 1 94 ? -7.167 5.718 11.747 1.00 85.69 94 SER A C 1
ATOM 701 O O . SER A 1 94 ? -7.626 4.991 12.618 1.00 85.69 94 SER A O 1
ATOM 703 N N . LEU A 1 95 ? -5.921 5.534 11.300 1.00 85.94 95 LEU A N 1
ATOM 704 C CA . LEU A 1 95 ? -5.043 4.464 11.801 1.00 85.94 95 LEU A CA 1
ATOM 705 C C . LEU A 1 95 ? -4.897 4.475 13.325 1.00 85.94 95 LEU A C 1
ATOM 707 O O . LEU A 1 95 ? -4.915 3.421 13.959 1.00 85.94 95 LEU A O 1
ATOM 711 N N . LYS A 1 96 ? -4.756 5.658 13.928 1.00 87.50 96 LYS A N 1
ATOM 712 C CA . LYS A 1 96 ? -4.652 5.792 15.384 1.00 87.50 96 LYS A CA 1
ATOM 713 C C . LYS A 1 96 ? -5.978 5.486 16.085 1.00 87.50 96 LYS A C 1
ATOM 715 O O . LYS A 1 96 ? -5.958 4.862 17.143 1.00 87.50 96 LYS A O 1
ATOM 720 N N . ALA A 1 97 ? -7.107 5.900 15.513 1.00 84.69 97 ALA A N 1
ATOM 721 C CA . ALA A 1 97 ? -8.439 5.586 16.030 1.00 84.69 97 ALA A CA 1
ATOM 722 C C . ALA A 1 97 ? -8.749 4.080 15.946 1.00 84.69 97 ALA A C 1
ATOM 724 O O . ALA A 1 97 ? -9.345 3.511 16.859 1.00 84.69 97 ALA A O 1
ATOM 725 N N . LEU A 1 98 ? -8.269 3.412 14.897 1.00 83.38 98 LEU A N 1
ATOM 726 C CA . LEU A 1 98 ? -8.414 1.973 14.692 1.00 83.38 98 LEU A CA 1
ATOM 727 C C . LEU A 1 98 ? -7.556 1.153 15.658 1.00 83.38 98 LEU A C 1
ATOM 729 O O . LEU A 1 98 ? -8.009 0.120 16.148 1.00 83.38 98 LEU A O 1
ATOM 733 N N . ALA A 1 99 ? -6.371 1.652 16.003 1.00 87.56 99 ALA A N 1
ATOM 734 C CA . ALA A 1 99 ? -5.382 1.020 16.874 1.00 87.56 99 ALA A CA 1
ATOM 735 C C . ALA A 1 99 ? -5.685 1.107 18.390 1.00 87.56 99 ALA A C 1
ATOM 737 O O . ALA A 1 99 ? -4.757 1.113 19.197 1.00 87.56 99 ALA A O 1
ATOM 738 N N . GLN A 1 100 ? -6.953 1.195 18.809 1.00 85.19 100 GLN A N 1
ATOM 739 C CA . GLN A 1 100 ? -7.299 1.254 20.243 1.00 85.19 100 GLN A CA 1
ATOM 740 C C . GLN A 1 100 ? -7.117 -0.080 20.979 1.00 85.19 100 GLN A C 1
ATOM 742 O O . GLN A 1 100 ? -6.874 -0.085 22.183 1.00 85.19 100 GLN A O 1
ATOM 747 N N . ASP A 1 101 ? -7.214 -1.196 20.261 1.00 86.88 101 ASP A N 1
ATOM 748 C CA . ASP A 1 101 ? -7.037 -2.542 20.804 1.00 86.88 101 ASP A CA 1
ATOM 749 C C . ASP A 1 101 ? -5.627 -3.051 20.504 1.00 86.88 101 ASP A C 1
ATOM 751 O O . ASP A 1 101 ? -5.100 -2.787 19.427 1.00 86.88 101 ASP A O 1
ATOM 755 N N . GLU A 1 102 ? -5.026 -3.841 21.397 1.00 88.25 102 GLU A N 1
ATOM 756 C CA . GLU A 1 102 ? -3.649 -4.344 21.231 1.00 88.25 102 GLU A CA 1
ATOM 757 C C . GLU A 1 102 ? -3.445 -5.081 19.894 1.00 88.25 102 GLU A C 1
ATOM 759 O O . GLU A 1 102 ? -2.464 -4.851 19.183 1.00 88.25 102 GLU A O 1
ATOM 764 N N . LYS A 1 103 ? -4.419 -5.914 19.504 1.00 86.38 103 LYS A N 1
ATOM 765 C CA . LYS A 1 103 ? -4.402 -6.627 18.218 1.00 86.38 103 LYS A CA 1
ATOM 766 C C . LYS A 1 103 ? -4.474 -5.668 17.026 1.00 86.38 103 LYS A C 1
ATOM 768 O O . LYS A 1 103 ? -3.692 -5.806 16.090 1.00 86.38 103 LYS A O 1
ATOM 773 N N . ALA A 1 104 ? -5.358 -4.670 17.081 1.00 86.25 104 ALA A N 1
ATOM 774 C CA . ALA A 1 104 ? -5.483 -3.666 16.025 1.00 86.25 104 ALA A CA 1
ATOM 775 C C . ALA A 1 104 ? -4.261 -2.735 15.966 1.00 86.25 104 ALA A C 1
ATOM 777 O O . ALA A 1 104 ? -3.854 -2.322 14.887 1.00 86.25 104 ALA A O 1
ATOM 778 N N . ALA A 1 105 ? -3.627 -2.443 17.104 1.00 89.50 105 ALA A N 1
ATOM 779 C CA . ALA A 1 105 ? -2.397 -1.662 17.172 1.00 89.50 105 ALA A CA 1
ATOM 780 C C . ALA A 1 105 ? -1.214 -2.395 16.532 1.00 89.50 105 ALA A C 1
ATOM 782 O O . ALA A 1 105 ? -0.418 -1.777 15.821 1.00 89.50 105 ALA A O 1
ATOM 783 N N . LYS A 1 106 ? -1.120 -3.716 16.727 1.00 92.81 106 LYS A N 1
ATOM 784 C CA . LYS A 1 106 ? -0.129 -4.544 16.036 1.00 92.81 106 LYS A CA 1
ATOM 785 C C . LYS A 1 106 ? -0.355 -4.523 14.521 1.00 92.81 106 LYS A C 1
ATOM 787 O O . LYS A 1 106 ? 0.583 -4.211 13.792 1.00 92.81 106 LYS A O 1
ATOM 792 N N . ALA A 1 107 ? -1.590 -4.748 14.073 1.00 91.25 107 ALA A N 1
ATOM 793 C CA . ALA A 1 107 ? -1.944 -4.703 12.654 1.00 91.25 107 ALA A CA 1
ATOM 794 C C . ALA A 1 107 ? -1.694 -3.313 12.032 1.00 91.25 107 ALA A C 1
ATOM 796 O O . ALA A 1 107 ? -1.140 -3.208 10.943 1.00 91.25 107 ALA A O 1
ATOM 797 N N . ALA 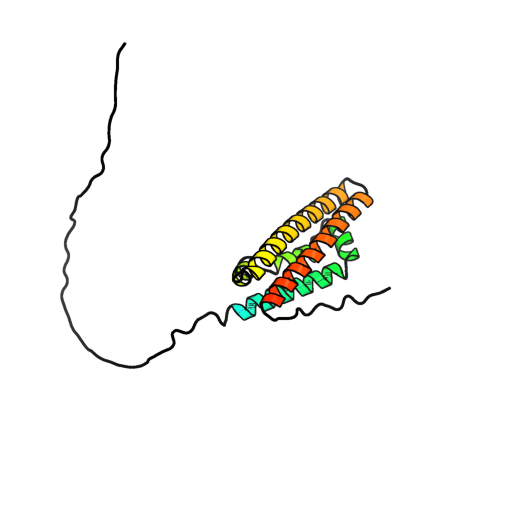A 1 108 ? -1.988 -2.224 12.748 1.00 91.88 108 ALA A N 1
ATOM 798 C CA . ALA A 1 108 ? -1.678 -0.862 12.305 1.00 91.88 108 ALA A CA 1
ATOM 799 C C . ALA A 1 108 ? -0.162 -0.600 12.192 1.00 91.88 108 ALA A C 1
ATOM 801 O O . ALA A 1 108 ? 0.286 0.142 11.313 1.00 91.88 108 ALA A O 1
ATOM 802 N N . SER A 1 109 ? 0.647 -1.196 13.071 1.00 93.69 109 SER A N 1
ATOM 803 C CA . SER A 1 109 ? 2.112 -1.119 13.005 1.00 93.69 109 SER A CA 1
ATOM 804 C C . SER A 1 109 ? 2.665 -1.895 11.806 1.00 93.69 109 SER A C 1
ATOM 806 O O . SER A 1 109 ? 3.495 -1.373 11.056 1.00 93.69 109 SER A O 1
ATOM 808 N N . GLU A 1 110 ? 2.163 -3.111 11.578 1.00 94.19 110 GLU A N 1
ATOM 809 C CA . GLU A 1 110 ? 2.506 -3.933 10.413 1.00 94.19 110 GLU A CA 1
ATOM 810 C C . GLU A 1 110 ? 2.091 -3.235 9.114 1.00 94.19 110 GLU A C 1
ATOM 812 O O . GLU A 1 110 ? 2.934 -3.060 8.232 1.00 94.19 110 GLU A O 1
ATOM 817 N N . TYR A 1 111 ? 0.880 -2.671 9.049 1.00 93.25 111 TYR A N 1
ATOM 818 C CA . TYR A 1 111 ? 0.435 -1.815 7.947 1.00 93.25 111 TYR A CA 1
ATOM 819 C C . TYR A 1 111 ? 1.451 -0.707 7.641 1.00 93.25 111 TYR A C 1
ATOM 821 O O . TYR A 1 111 ? 1.870 -0.548 6.495 1.00 93.25 111 TYR A O 1
ATOM 829 N N . LYS A 1 112 ? 1.898 0.052 8.653 1.00 92.94 112 LYS A N 1
ATOM 830 C CA . LYS A 1 112 ? 2.865 1.150 8.463 1.00 92.94 112 LYS A CA 1
ATOM 831 C C . LYS A 1 112 ? 4.217 0.651 7.962 1.00 92.94 112 LYS A C 1
ATOM 833 O O . LYS A 1 112 ? 4.820 1.280 7.091 1.00 92.94 112 LYS A O 1
ATOM 838 N N . LYS A 1 113 ? 4.691 -0.478 8.487 1.00 95.12 113 LYS A N 1
ATOM 839 C CA . LYS A 1 113 ? 5.933 -1.118 8.042 1.00 95.12 113 LYS A CA 1
ATOM 840 C C . LYS A 1 113 ? 5.842 -1.516 6.568 1.00 95.12 113 LYS A C 1
ATOM 842 O O . LYS A 1 113 ? 6.710 -1.126 5.787 1.00 95.12 113 LYS A O 1
ATOM 847 N N . HIS A 1 114 ? 4.791 -2.240 6.192 1.00 94.56 114 HIS A N 1
ATOM 848 C CA . HIS A 1 114 ? 4.590 -2.725 4.828 1.00 94.56 114 HIS A CA 1
ATOM 849 C C . HIS A 1 114 ? 4.342 -1.573 3.848 1.00 94.56 114 HIS A C 1
ATOM 851 O O . HIS A 1 114 ? 4.938 -1.543 2.774 1.00 94.56 114 HIS A O 1
ATOM 857 N N . LYS A 1 115 ? 3.596 -0.538 4.258 1.00 93.31 115 LYS A N 1
ATOM 858 C CA . LYS A 1 115 ? 3.447 0.734 3.527 1.00 93.31 115 LYS A CA 1
ATOM 859 C C . LYS A 1 115 ? 4.802 1.351 3.174 1.00 93.31 115 LYS A C 1
ATOM 861 O O . LYS A 1 115 ? 5.056 1.658 2.010 1.00 93.31 115 LYS A O 1
ATOM 866 N N . ASN A 1 116 ? 5.681 1.518 4.159 1.00 93.62 116 ASN A N 1
ATOM 867 C CA . ASN A 1 116 ? 6.989 2.142 3.943 1.00 93.62 116 ASN A CA 1
ATOM 868 C C . ASN A 1 116 ? 7.909 1.273 3.070 1.00 93.62 116 ASN A C 1
ATOM 870 O O . ASN A 1 116 ? 8.604 1.791 2.191 1.00 93.62 116 ASN A O 1
ATOM 874 N N . SER A 1 117 ? 7.891 -0.046 3.281 1.00 94.69 117 SER A N 1
ATOM 875 C CA . SER A 1 117 ? 8.630 -1.011 2.459 1.00 94.69 117 SER A CA 1
ATOM 876 C C . SER A 1 117 ? 8.170 -0.969 0.998 1.00 94.69 117 SER A C 1
ATOM 878 O O . SER A 1 117 ? 8.977 -0.792 0.085 1.00 94.69 117 SER A O 1
ATOM 880 N N . MET A 1 118 ? 6.856 -1.002 0.765 1.00 94.31 118 MET A N 1
ATOM 881 C CA . MET A 1 118 ? 6.272 -0.924 -0.571 1.00 94.31 118 MET A CA 1
ATOM 882 C C . MET A 1 118 ? 6.639 0.377 -1.289 1.00 94.31 118 MET A C 1
ATOM 884 O O . MET A 1 118 ? 7.072 0.331 -2.438 1.00 94.31 118 MET A O 1
ATOM 888 N N . LEU A 1 119 ? 6.518 1.531 -0.622 1.00 92.06 119 LEU A N 1
ATOM 889 C CA . LEU A 1 119 ? 6.910 2.824 -1.197 1.00 92.06 119 LEU A CA 1
ATOM 890 C C . LEU A 1 119 ? 8.399 2.852 -1.567 1.00 92.06 119 LEU A C 1
ATOM 892 O O . LEU A 1 119 ? 8.764 3.385 -2.615 1.00 92.06 119 LEU A O 1
ATOM 896 N N . THR A 1 120 ? 9.252 2.222 -0.755 1.00 94.62 120 THR A N 1
ATOM 897 C CA . THR A 1 120 ? 10.682 2.069 -1.055 1.00 94.62 120 THR A CA 1
ATOM 898 C C . THR A 1 120 ? 10.886 1.242 -2.321 1.00 94.62 120 THR A C 1
ATOM 900 O O . THR A 1 120 ? 11.628 1.653 -3.212 1.00 94.62 120 THR A O 1
ATOM 903 N N . PHE A 1 121 ? 10.195 0.111 -2.462 1.00 94.88 121 PHE A N 1
ATOM 904 C CA . PHE A 1 121 ? 10.293 -0.708 -3.669 1.00 94.88 121 PHE A CA 1
ATOM 905 C C . PHE A 1 121 ? 9.732 -0.015 -4.911 1.00 94.88 121 PHE A C 1
ATOM 907 O O . PHE A 1 121 ? 10.337 -0.125 -5.973 1.00 94.88 121 PHE A O 1
ATOM 914 N N . LEU A 1 122 ? 8.646 0.752 -4.798 1.00 92.12 122 LEU A N 1
ATOM 915 C CA . LEU A 1 122 ? 8.128 1.557 -5.909 1.00 92.12 122 LEU A CA 1
ATOM 916 C C . LEU A 1 122 ? 9.120 2.646 -6.333 1.00 92.12 122 LEU A C 1
ATOM 918 O O . LEU A 1 122 ? 9.324 2.869 -7.528 1.00 92.12 122 LEU A O 1
ATOM 922 N N . PHE A 1 123 ? 9.779 3.293 -5.370 1.00 91.81 123 PHE A N 1
ATOM 923 C CA . PHE A 1 123 ? 10.843 4.254 -5.648 1.00 91.81 123 PHE A CA 1
ATOM 924 C C . PHE A 1 123 ? 12.023 3.593 -6.374 1.00 91.81 123 PHE A C 1
ATOM 926 O O . PHE A 1 123 ? 12.476 4.101 -7.402 1.00 91.81 123 PHE A O 1
ATOM 933 N N . LEU A 1 124 ? 12.474 2.428 -5.897 1.00 94.44 124 LEU A N 1
ATOM 934 C CA . LEU A 1 124 ? 13.545 1.654 -6.532 1.00 94.44 124 LEU A CA 1
ATOM 935 C C . LEU A 1 124 ? 13.152 1.163 -7.929 1.00 94.44 124 LEU A C 1
ATOM 937 O O . LEU A 1 124 ? 13.962 1.247 -8.845 1.00 94.44 124 LEU A O 1
ATOM 941 N N . ALA A 1 125 ? 11.910 0.719 -8.127 1.00 93.31 125 ALA A N 1
ATOM 942 C CA . ALA A 1 125 ? 11.398 0.309 -9.431 1.00 93.31 125 ALA A CA 1
ATOM 943 C C . ALA A 1 125 ? 11.377 1.478 -10.429 1.00 93.31 125 ALA A C 1
ATOM 945 O O . ALA A 1 125 ? 11.753 1.307 -11.588 1.00 93.31 125 ALA A O 1
ATOM 946 N N . ASN A 1 126 ? 10.997 2.678 -9.981 1.00 92.31 126 ASN A N 1
ATOM 947 C CA . ASN A 1 126 ? 11.037 3.886 -10.806 1.00 92.31 126 ASN A CA 1
ATOM 948 C C . ASN A 1 126 ? 12.484 4.276 -11.156 1.00 92.31 126 ASN A C 1
ATOM 950 O O . ASN A 1 126 ? 12.774 4.573 -12.312 1.00 92.31 126 ASN A O 1
ATOM 954 N N . GLY A 1 127 ? 13.411 4.209 -10.196 1.00 91.94 127 GLY A N 1
ATOM 955 C CA . GLY A 1 127 ? 14.841 4.405 -10.457 1.00 91.94 127 GLY A CA 1
ATOM 956 C C . GLY A 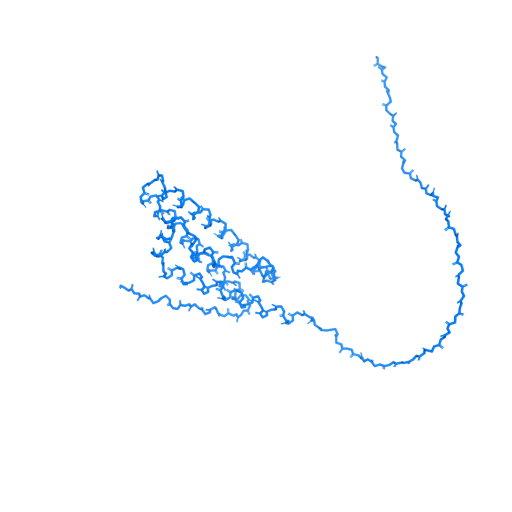1 127 ? 15.392 3.395 -11.469 1.00 91.94 127 GLY A C 1
ATOM 957 O O . GLY A 1 127 ? 15.978 3.786 -12.478 1.00 91.94 127 GLY A O 1
ATOM 958 N N . ALA A 1 128 ? 15.117 2.107 -11.256 1.00 92.56 128 ALA A N 1
ATOM 959 C CA . ALA A 1 128 ? 15.515 1.026 -12.151 1.00 92.56 128 ALA A CA 1
ATOM 960 C C . ALA A 1 128 ? 14.931 1.196 -13.561 1.00 92.56 128 ALA A C 1
ATOM 962 O O . ALA A 1 128 ? 15.613 0.930 -14.541 1.00 92.56 128 ALA A O 1
ATOM 963 N N . SER A 1 129 ? 13.708 1.721 -13.693 1.00 92.44 129 SER A N 1
ATOM 964 C CA . SER A 1 129 ? 13.087 1.927 -15.009 1.00 92.44 129 SER A CA 1
ATOM 965 C C . SER A 1 129 ? 13.839 2.908 -15.913 1.00 92.44 129 SER A C 1
ATOM 967 O O . SER A 1 129 ? 13.640 2.889 -17.125 1.00 92.44 129 SER A O 1
ATOM 969 N N . LYS A 1 130 ? 14.705 3.750 -15.335 1.00 91.50 130 LYS A N 1
ATOM 970 C CA . LYS A 1 130 ? 15.490 4.757 -16.058 1.00 91.50 130 LYS A CA 1
ATOM 971 C C . LYS A 1 130 ? 16.914 4.310 -16.368 1.00 91.50 130 LYS A C 1
ATOM 973 O O . LYS A 1 130 ? 17.494 4.813 -17.325 1.00 91.50 130 LYS A O 1
ATOM 978 N N . TYR A 1 131 ? 17.479 3.424 -15.550 1.00 92.38 131 TYR A N 1
ATOM 979 C CA . TYR A 1 131 ? 18.923 3.164 -15.543 1.00 92.38 131 TYR A CA 1
ATOM 980 C C . TYR A 1 131 ? 19.300 1.678 -15.568 1.00 92.38 131 TYR A C 1
ATOM 982 O O . TYR A 1 131 ? 20.471 1.366 -15.748 1.00 92.38 131 TYR A O 1
ATOM 990 N N . GLU A 1 132 ? 18.338 0.770 -15.404 1.00 93.19 132 GLU A N 1
ATOM 991 C CA . GLU A 1 132 ? 18.564 -0.670 -15.248 1.00 93.19 132 GLU A CA 1
ATOM 992 C C . GLU A 1 132 ? 17.745 -1.490 -16.260 1.00 93.19 132 GLU A C 1
ATOM 994 O O . GLU A 1 132 ? 17.001 -0.959 -17.090 1.00 93.19 132 GLU A O 1
ATOM 999 N N . THR A 1 133 ? 17.873 -2.819 -16.198 1.00 91.38 133 THR A N 1
ATOM 1000 C CA . THR A 1 133 ? 17.122 -3.743 -17.058 1.00 91.38 133 THR A CA 1
ATOM 1001 C C . THR A 1 133 ? 15.674 -3.940 -16.598 1.00 91.38 133 THR A C 1
ATOM 1003 O O . THR A 1 133 ? 15.308 -3.718 -15.439 1.00 91.38 133 THR A O 1
ATOM 1006 N N . ALA A 1 134 ? 14.834 -4.435 -17.514 1.00 89.50 134 ALA A N 1
ATOM 1007 C CA . ALA A 1 134 ? 13.441 -4.770 -17.220 1.00 89.50 134 ALA A CA 1
ATOM 1008 C C . ALA A 1 134 ? 13.292 -5.804 -16.086 1.00 89.50 134 ALA A C 1
ATOM 1010 O O . ALA A 1 134 ? 12.322 -5.729 -15.333 1.00 89.50 134 ALA A O 1
ATOM 1011 N N . ASP A 1 135 ? 14.259 -6.710 -15.921 1.00 92.88 135 ASP A N 1
ATOM 1012 C CA . ASP A 1 135 ? 14.246 -7.729 -14.865 1.00 92.88 135 ASP A CA 1
ATOM 1013 C C . ASP A 1 135 ? 14.431 -7.115 -13.472 1.00 92.88 135 ASP A C 1
ATOM 1015 O O . ASP A 1 135 ? 13.773 -7.522 -12.513 1.00 92.88 135 ASP A O 1
ATOM 1019 N N . VAL A 1 136 ? 15.274 -6.082 -13.351 1.00 93.00 136 VAL A N 1
ATOM 1020 C CA . VAL A 1 136 ? 15.468 -5.349 -12.089 1.00 93.00 136 VAL A CA 1
ATOM 1021 C C . VAL A 1 136 ? 14.195 -4.586 -11.715 1.00 93.00 136 VAL A C 1
ATOM 1023 O O . VAL A 1 136 ? 13.770 -4.614 -10.558 1.00 93.00 136 VAL A O 1
ATOM 1026 N N . VAL A 1 137 ? 13.529 -3.970 -12.698 1.00 90.06 137 VAL A N 1
ATOM 1027 C CA . VAL A 1 137 ? 12.216 -3.333 -12.496 1.00 90.06 137 VAL A CA 1
ATOM 1028 C C . VAL A 1 137 ? 11.182 -4.364 -12.045 1.00 90.06 137 VAL A C 1
ATOM 1030 O O . VAL A 1 137 ? 10.473 -4.132 -11.067 1.00 90.06 137 VAL A O 1
ATOM 1033 N N . ALA A 1 138 ? 11.110 -5.514 -12.720 1.00 92.12 138 ALA A N 1
ATOM 1034 C CA . ALA A 1 138 ? 10.177 -6.586 -12.384 1.00 92.12 138 ALA A CA 1
ATOM 1035 C C . ALA A 1 138 ? 10.416 -7.134 -10.971 1.00 92.12 138 ALA A C 1
ATOM 1037 O O . ALA A 1 138 ? 9.451 -7.382 -10.252 1.00 92.12 138 ALA A O 1
ATOM 1038 N N . LYS A 1 139 ? 11.677 -7.245 -10.536 1.00 95.12 139 LYS A N 1
ATOM 1039 C CA . LYS A 1 139 ? 12.041 -7.637 -9.169 1.00 95.12 139 LYS A CA 1
ATOM 1040 C C . LYS A 1 139 ? 11.477 -6.668 -8.132 1.00 95.12 139 LYS A C 1
ATOM 1042 O O . LYS A 1 139 ? 10.783 -7.106 -7.219 1.00 95.12 139 LYS A O 1
ATOM 1047 N N . TYR A 1 140 ? 11.742 -5.368 -8.271 1.00 95.19 140 TYR A N 1
ATOM 1048 C CA . TYR A 1 140 ? 11.252 -4.377 -7.307 1.00 95.19 140 TYR A CA 1
ATOM 1049 C C . TYR A 1 140 ? 9.730 -4.241 -7.334 1.00 95.19 140 TYR A C 1
ATOM 1051 O O . TYR A 1 140 ? 9.112 -4.154 -6.277 1.00 95.19 140 TYR A O 1
ATOM 1059 N N . MET A 1 141 ? 9.108 -4.317 -8.512 1.00 94.06 141 MET A N 1
ATOM 1060 C CA . MET A 1 141 ? 7.650 -4.394 -8.609 1.00 94.06 141 MET A CA 1
ATOM 1061 C C . MET A 1 141 ? 7.118 -5.658 -7.922 1.00 94.06 141 MET A C 1
ATOM 1063 O O . MET A 1 141 ? 6.170 -5.575 -7.151 1.00 94.06 141 MET A O 1
ATOM 1067 N N . GLY A 1 142 ? 7.745 -6.818 -8.113 1.00 94.62 142 GLY A N 1
ATOM 1068 C CA . GLY A 1 142 ? 7.382 -8.053 -7.413 1.00 94.62 142 GLY A CA 1
ATOM 1069 C C . GLY A 1 142 ? 7.437 -7.905 -5.890 1.00 94.62 142 GLY A C 1
ATOM 1070 O O . GLY A 1 142 ? 6.488 -8.282 -5.205 1.00 94.62 142 GLY A O 1
ATOM 1071 N N . SER A 1 143 ? 8.494 -7.282 -5.360 1.00 95.81 143 SER A N 1
ATOM 1072 C CA . SER A 1 143 ? 8.597 -6.962 -3.931 1.00 95.81 143 SER A CA 1
ATOM 1073 C C . SER A 1 143 ? 7.508 -5.988 -3.473 1.00 95.81 143 SER A C 1
ATOM 1075 O O . SER A 1 143 ? 6.879 -6.226 -2.448 1.00 95.81 143 SER A O 1
ATOM 1077 N N . ALA A 1 144 ? 7.210 -4.944 -4.253 1.00 94.31 144 ALA A N 1
ATOM 1078 C CA . ALA A 1 144 ? 6.109 -4.029 -3.956 1.00 94.31 144 ALA A CA 1
ATOM 1079 C C . ALA A 1 144 ? 4.747 -4.747 -3.941 1.00 94.31 144 ALA A C 1
ATOM 1081 O O . ALA A 1 144 ? 3.919 -4.460 -3.082 1.00 94.31 144 ALA A O 1
ATOM 1082 N N . LYS A 1 145 ? 4.522 -5.714 -4.841 1.00 94.44 145 LYS A N 1
ATOM 1083 C CA . LYS A 1 145 ? 3.296 -6.526 -4.872 1.00 94.44 145 LYS A CA 1
ATOM 1084 C C . LYS A 1 145 ? 3.141 -7.375 -3.613 1.00 94.44 145 LYS A C 1
ATOM 1086 O O . LYS A 1 145 ? 2.045 -7.442 -3.066 1.00 94.44 145 LYS A O 1
ATOM 1091 N N . ALA A 1 146 ? 4.221 -8.008 -3.158 1.00 95.00 146 ALA A N 1
ATOM 1092 C CA . ALA A 1 146 ? 4.205 -8.805 -1.935 1.00 95.00 146 ALA A CA 1
ATOM 1093 C C . ALA A 1 146 ? 3.884 -7.935 -0.709 1.00 95.00 146 ALA A C 1
ATOM 1095 O O . ALA A 1 146 ? 3.031 -8.289 0.097 1.00 95.00 146 ALA A O 1
ATOM 1096 N N . GLU A 1 147 ? 4.496 -6.753 -0.607 1.00 94.81 147 GLU A N 1
ATOM 1097 C CA . GLU A 1 147 ? 4.184 -5.801 0.464 1.00 94.81 147 GLU A CA 1
ATOM 1098 C C . GLU A 1 147 ? 2.734 -5.296 0.378 1.00 94.81 147 GLU A C 1
ATOM 1100 O O . GLU A 1 147 ? 2.060 -5.213 1.397 1.00 94.81 147 GLU A O 1
ATOM 1105 N N . ALA A 1 148 ? 2.209 -5.034 -0.825 1.00 93.19 148 ALA A N 1
ATOM 1106 C CA . ALA A 1 148 ? 0.805 -4.668 -1.028 1.00 93.19 148 ALA A CA 1
ATOM 1107 C C . ALA A 1 148 ? -0.166 -5.753 -0.528 1.00 93.19 148 ALA A C 1
ATOM 1109 O O . ALA A 1 148 ? -1.205 -5.434 0.045 1.00 93.19 148 ALA A O 1
ATOM 1110 N N . GLN A 1 149 ? 0.169 -7.032 -0.708 1.00 93.50 149 GLN A N 1
ATOM 1111 C CA . GLN A 1 149 ? -0.626 -8.140 -0.172 1.00 93.50 149 GLN A CA 1
ATOM 1112 C C . GLN A 1 149 ? -0.595 -8.159 1.362 1.00 93.50 149 GLN A C 1
ATOM 1114 O O . GLN A 1 149 ? -1.644 -8.251 1.985 1.00 93.50 149 GLN A O 1
ATOM 1119 N N . LEU A 1 150 ? 0.569 -7.945 1.979 1.00 93.94 150 LEU A N 1
ATOM 1120 C CA . LEU A 1 150 ? 0.686 -7.870 3.442 1.00 93.94 150 LEU A CA 1
ATOM 1121 C C . LEU A 1 150 ? -0.035 -6.649 4.038 1.00 93.94 150 LEU A C 1
ATOM 1123 O O . LEU A 1 150 ? -0.591 -6.719 5.135 1.00 93.94 150 LEU A O 1
ATOM 1127 N N . ILE A 1 151 ? -0.073 -5.528 3.309 1.00 92.81 151 ILE A N 1
ATOM 1128 C CA . ILE A 1 151 ? -0.900 -4.366 3.668 1.00 92.81 151 ILE A CA 1
ATOM 1129 C C . ILE A 1 151 ? -2.374 -4.767 3.696 1.00 92.81 151 ILE A C 1
ATOM 1131 O O . ILE A 1 151 ? -3.072 -4.424 4.647 1.00 92.81 151 ILE A O 1
ATOM 1135 N N . ARG A 1 152 ? -2.846 -5.498 2.681 1.00 91.44 152 ARG A N 1
ATOM 1136 C CA . ARG A 1 152 ? -4.228 -5.984 2.611 1.00 91.44 152 ARG A CA 1
ATOM 1137 C C . ARG A 1 152 ? -4.569 -6.871 3.806 1.00 91.44 152 ARG A C 1
ATOM 1139 O O . ARG A 1 152 ? -5.609 -6.662 4.424 1.00 91.44 152 ARG A O 1
ATOM 1146 N N . ASP A 1 153 ? -3.679 -7.791 4.159 1.00 91.88 153 ASP A N 1
ATOM 1147 C CA . ASP A 1 153 ? -3.858 -8.675 5.313 1.00 91.88 153 ASP A CA 1
ATOM 1148 C C . ASP A 1 153 ? -3.922 -7.863 6.617 1.00 91.88 153 ASP A C 1
ATOM 1150 O O . ASP A 1 153 ? -4.828 -8.051 7.424 1.00 91.88 153 ASP A O 1
ATOM 1154 N N . SER A 1 154 ? -3.058 -6.852 6.767 1.00 91.69 154 SER A N 1
ATOM 1155 C CA . SER A 1 154 ? -3.090 -5.938 7.921 1.00 91.69 154 SER A CA 1
ATOM 1156 C C . SER A 1 154 ? -4.400 -5.135 8.002 1.00 91.69 154 SER A C 1
ATOM 1158 O O . SER A 1 154 ? -4.920 -4.894 9.093 1.00 91.69 154 SER A O 1
ATOM 1160 N N . LEU A 1 155 ? -4.951 -4.702 6.859 1.00 90.81 155 LEU A N 1
ATOM 1161 C CA . LEU A 1 155 ? -6.258 -4.034 6.799 1.00 90.81 155 LEU A CA 1
ATOM 1162 C C . LEU A 1 155 ? -7.388 -4.992 7.205 1.00 90.81 155 LEU A C 1
ATOM 1164 O O . LEU A 1 155 ? -8.275 -4.597 7.964 1.00 90.81 155 LEU A O 1
ATOM 1168 N N . ALA A 1 156 ? -7.341 -6.242 6.738 1.00 90.06 156 ALA A N 1
ATOM 1169 C CA . ALA A 1 156 ? -8.309 -7.277 7.090 1.00 90.06 156 ALA A CA 1
ATOM 1170 C C . ALA A 1 156 ? -8.259 -7.625 8.583 1.00 90.06 156 ALA A C 1
ATOM 1172 O O . ALA A 1 156 ? -9.308 -7.721 9.215 1.00 90.06 156 ALA A O 1
ATOM 1173 N N . ASP A 1 157 ? -7.069 -7.710 9.176 1.00 90.50 157 ASP A N 1
ATOM 1174 C CA . ASP A 1 157 ? -6.901 -7.928 10.614 1.00 90.50 157 ASP A CA 1
ATOM 1175 C C . ASP A 1 157 ? -7.479 -6.768 11.437 1.00 90.50 157 ASP A C 1
ATOM 1177 O O . ASP A 1 157 ? -8.181 -6.992 12.427 1.00 90.50 157 ASP A O 1
ATOM 1181 N N . MET A 1 158 ? -7.252 -5.516 11.016 1.00 89.31 158 MET A N 1
ATOM 1182 C CA . MET A 1 158 ? -7.858 -4.345 11.666 1.00 89.31 158 MET A CA 1
ATOM 1183 C C . MET A 1 158 ? -9.391 -4.363 11.583 1.00 89.31 158 MET A C 1
ATOM 1185 O O . MET A 1 158 ? -10.056 -4.055 12.575 1.00 89.31 158 MET A O 1
ATOM 1189 N N . ALA A 1 159 ? -9.959 -4.753 10.439 1.00 88.31 159 ALA A N 1
ATOM 1190 C CA . ALA A 1 159 ? -11.406 -4.889 10.263 1.00 88.31 159 ALA A CA 1
ATOM 1191 C C . ALA A 1 159 ? -11.985 -6.057 11.084 1.00 88.31 159 ALA A C 1
ATOM 1193 O O . ALA A 1 159 ? -13.007 -5.904 11.759 1.00 88.31 159 ALA A O 1
ATOM 1194 N N . GLY A 1 160 ? -11.285 -7.193 11.121 1.00 86.31 160 GLY A N 1
ATOM 1195 C CA . GLY A 1 160 ? -11.675 -8.387 11.868 1.00 86.31 160 GLY A CA 1
ATOM 1196 C C . GLY A 1 160 ? -11.742 -8.149 13.376 1.00 86.31 160 GLY A C 1
ATOM 1197 O O . GLY A 1 160 ? -12.685 -8.593 14.029 1.00 86.31 160 GLY A O 1
ATOM 1198 N N . VAL A 1 161 ? -10.818 -7.359 13.939 1.00 87.12 161 VAL A N 1
ATOM 1199 C CA . VAL A 1 161 ? -10.881 -6.933 15.353 1.00 87.12 161 VAL A CA 1
ATOM 1200 C C . VAL A 1 161 ? -12.141 -6.106 15.647 1.00 87.12 161 VAL A C 1
ATOM 1202 O O . VAL A 1 161 ? -12.648 -6.128 16.768 1.00 87.12 161 VAL A O 1
ATOM 1205 N N . ARG A 1 162 ? -12.682 -5.405 14.645 1.00 81.12 162 ARG A N 1
ATOM 1206 C CA . ARG A 1 162 ? -13.923 -4.620 14.741 1.00 81.12 162 ARG A CA 1
ATOM 1207 C C . ARG A 1 162 ? -15.182 -5.422 14.394 1.00 81.12 162 ARG A C 1
ATOM 1209 O O . ARG A 1 162 ? -16.275 -4.876 14.506 1.00 81.12 162 ARG A O 1
ATOM 1216 N N . GLY A 1 163 ? -15.046 -6.697 14.019 1.00 80.56 163 GLY A N 1
ATOM 1217 C CA . GLY A 1 163 ? -16.162 -7.550 13.607 1.00 80.56 163 GLY A CA 1
ATOM 1218 C C . GLY A 1 163 ? -16.750 -7.179 12.243 1.00 80.56 163 GLY A C 1
ATOM 1219 O O . GLY A 1 163 ? -17.921 -7.457 11.998 1.00 80.56 163 GLY A O 1
ATOM 1220 N N . VAL A 1 164 ? -15.963 -6.530 11.378 1.00 78.88 164 VAL A N 1
ATOM 1221 C CA . VAL A 1 164 ? -16.376 -6.093 10.039 1.00 78.88 164 VAL A CA 1
ATOM 1222 C C . VAL A 1 164 ? -15.611 -6.890 8.987 1.00 78.88 164 VAL A C 1
ATOM 1224 O O . VAL A 1 164 ? -14.396 -7.052 9.082 1.00 78.88 164 VAL A O 1
ATOM 1227 N N . GLU A 1 165 ? -16.321 -7.369 7.969 1.00 76.81 165 GLU A N 1
ATOM 1228 C CA . GLU A 1 165 ? -15.722 -8.022 6.808 1.00 76.81 165 GLU A CA 1
ATOM 1229 C C . GLU A 1 165 ? -15.509 -6.997 5.690 1.00 76.81 165 GLU A C 1
ATOM 1231 O O . GLU A 1 165 ? -16.418 -6.240 5.338 1.00 76.81 165 GLU A O 1
ATOM 1236 N N . LEU A 1 166 ? -14.296 -6.947 5.137 1.00 78.00 166 LEU A N 1
ATOM 1237 C CA . LEU A 1 166 ? -13.992 -6.025 4.050 1.00 78.00 166 LEU A CA 1
ATOM 1238 C C . LEU A 1 166 ? -14.638 -6.507 2.762 1.00 78.00 166 LEU A C 1
ATOM 1240 O O . LEU A 1 166 ? -14.447 -7.650 2.352 1.00 78.00 166 LEU A O 1
ATOM 1244 N N . GLN A 1 167 ? -15.342 -5.606 2.077 1.00 72.88 167 GLN A N 1
ATOM 1245 C CA . GLN A 1 167 ? -15.784 -5.869 0.713 1.00 72.88 167 GLN A CA 1
ATOM 1246 C C . GLN A 1 167 ? -14.564 -5.901 -0.202 1.00 72.88 167 GLN A C 1
ATOM 1248 O O . GLN A 1 167 ? -14.119 -4.878 -0.725 1.00 72.88 167 GLN A O 1
ATOM 1253 N N . THR A 1 168 ? -14.012 -7.092 -0.384 1.00 60.69 168 THR A N 1
ATOM 1254 C CA . THR A 1 168 ? -12.972 -7.318 -1.372 1.00 60.69 168 THR A CA 1
ATOM 1255 C C . THR A 1 168 ? -13.609 -7.267 -2.747 1.00 60.69 168 THR A C 1
ATOM 1257 O O . THR A 1 168 ? -14.616 -7.939 -2.993 1.00 60.69 168 THR A O 1
ATOM 1260 N N . SER A 1 169 ? -13.020 -6.501 -3.661 1.00 56.28 169 SER A N 1
ATOM 1261 C CA . SER A 1 169 ? -13.381 -6.665 -5.067 1.00 56.28 169 SER A CA 1
ATOM 1262 C C . SER A 1 169 ? -12.946 -8.075 -5.433 1.00 56.28 169 SER A C 1
ATOM 1264 O O . SER A 1 169 ? -11.772 -8.400 -5.263 1.00 56.28 169 SER A O 1
ATOM 1266 N N . SER A 1 170 ? -13.883 -8.935 -5.840 1.00 43.47 170 SER A N 1
ATOM 1267 C CA . SER A 1 170 ? -13.553 -10.278 -6.302 1.00 43.47 170 SER A CA 1
ATOM 1268 C C . SER A 1 170 ? -12.470 -10.135 -7.365 1.00 43.47 170 SER A C 1
ATOM 1270 O O . SER A 1 170 ? -12.747 -9.661 -8.468 1.00 43.47 170 SER A O 1
ATOM 1272 N N . LEU A 1 171 ? -11.233 -10.483 -7.009 1.00 46.28 171 LEU A N 1
ATOM 1273 C CA . LEU A 1 171 ? -10.166 -10.758 -7.954 1.00 46.28 171 LEU A CA 1
ATOM 1274 C C . LEU A 1 171 ? -10.699 -11.926 -8.773 1.00 46.28 171 LEU A C 1
ATOM 1276 O O . LEU A 1 171 ? -10.550 -13.079 -8.374 1.00 46.28 171 LEU A O 1
ATOM 1280 N N . SER A 1 172 ? -11.440 -11.634 -9.845 1.00 36.84 172 SER A N 1
ATOM 1281 C CA . SER A 1 172 ? -11.837 -12.665 -10.780 1.00 36.84 172 SER A CA 1
ATOM 1282 C C . SER A 1 172 ? -10.533 -13.263 -11.264 1.00 36.84 172 SER A C 1
ATOM 1284 O O . SER A 1 172 ? -9.729 -12.569 -11.891 1.00 36.84 172 SER A O 1
ATOM 1286 N N . ALA A 1 173 ? -10.318 -14.522 -10.904 1.00 37.44 173 ALA A N 1
ATOM 1287 C CA . ALA A 1 173 ? -9.384 -15.394 -11.571 1.00 37.44 173 ALA A CA 1
ATOM 1288 C C . ALA A 1 173 ? -9.728 -15.337 -13.064 1.00 37.44 173 ALA A C 1
ATOM 1290 O O . ALA A 1 173 ? -10.680 -15.957 -13.522 1.00 37.44 173 ALA A O 1
ATOM 1291 N N . SER A 1 174 ? -9.047 -14.465 -13.796 1.00 34.00 174 SER A N 1
ATOM 1292 C CA . SER A 1 174 ? -8.933 -14.593 -15.237 1.00 34.00 174 SER A CA 1
ATOM 1293 C C . SER A 1 174 ? -7.680 -15.426 -15.432 1.00 34.00 174 SER A C 1
ATOM 1295 O O . SER A 1 174 ? -6.565 -14.915 -15.313 1.00 34.00 174 SER A O 1
ATOM 1297 N N . GLU A 1 175 ? -7.926 -16.732 -15.530 1.00 33.81 175 GLU A N 1
ATOM 1298 C CA . GLU A 1 175 ? -7.026 -17.720 -16.128 1.00 33.81 175 GLU A CA 1
ATOM 1299 C C . GLU A 1 175 ? -6.541 -17.273 -17.514 1.00 33.81 175 GLU A C 1
ATOM 1301 O O . GLU A 1 175 ? -7.314 -16.586 -18.228 1.00 33.81 175 GLU A O 1
#

Sequence (175 aa):
MRTFLLGFLALLASDTVAALHAAPCSRRVALSTGFTAAMLPAFASARVDEMDELQAAAKRLDEALGNWETEIRMVKLSRPGRLNAAIESLSDASLKALAQDEKAAKAASEYKKHKNSMLTFLFLANGASKYETADVVAKYMGSAKAEAQLIRDSLADMAGVRGVELQTSSLSASE

Foldseek 3Di:
DDDDDDDDDDDDDDDDDDDDDDDDDDDDDDDDDDDDDDPDDPPPVVVVVLVVLLLQLLQLLLVCLLPVVVCLVCLLVVHDDSNVVSLVSHDPVSLVVLLPDV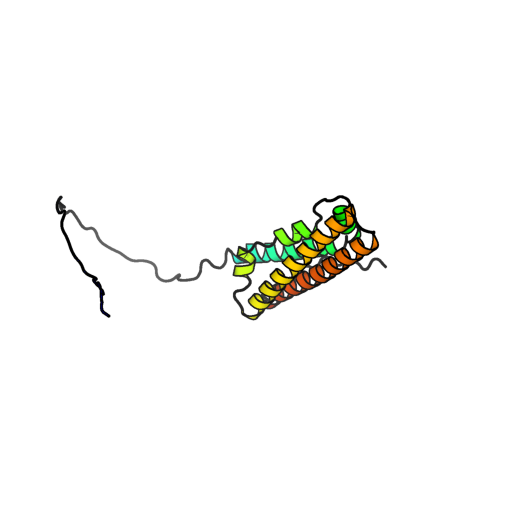QLVVLSVLLVVLSVQLVVLSVQLSVCSVPHDPVSNVVSSVSSSVSSVSNSVSSQSSCVVVVHGHPRDPSPPPD

Radius of gyration: 29.37 Å; chains: 1; bounding box: 83×67×63 Å

pLDDT: mean 73.92, std 21.99, range [33.81, 95.81]

Organism: Chrysotila carterae (NCBI:txid13221)

Secondary structure (DSSP, 8-state):
-----------------------------------------TTTTHHHHHHHHHHHHHHHHHHHHHTHHHHHHHHHTT---HHHHHHHSS-HHHHHHHTTSHHHHHHHHHHHHHHHHHHHHHHHHHHHHHHS-HHHHHHHHHHHHHHHHHHHHHHHHHHHHTT------------